Protein AF-A0A5C7YTD0-F1 (afdb_monomer)

Mean predicted aligned error: 5.23 Å

pLDDT: mean 84.3, std 11.76, range [42.09, 95.38]

Structure (mmCIF, N/CA/C/O backbone):
data_AF-A0A5C7YTD0-F1
#
_entry.id   AF-A0A5C7YTD0-F1
#
loop_
_atom_site.group_PDB
_atom_site.id
_atom_site.type_symbol
_atom_site.label_atom_id
_atom_site.label_alt_id
_atom_site.label_comp_id
_atom_site.label_asym_id
_atom_site.label_entity_id
_atom_site.label_seq_id
_atom_site.pdbx_PDB_ins_code
_atom_site.Cartn_x
_atom_site.Cartn_y
_atom_site.Cartn_z
_atom_site.occupancy
_atom_site.B_iso_or_equiv
_atom_site.auth_seq_id
_atom_site.auth_comp_id
_atom_site.auth_asym_id
_atom_site.auth_atom_id
_atom_site.pdbx_PDB_model_num
ATOM 1 N N . GLU A 1 1 ? 1.292 10.360 12.360 1.00 60.09 1 GLU A N 1
ATOM 2 C CA . GLU A 1 1 ? 0.103 9.831 13.074 1.00 60.09 1 GLU A CA 1
ATOM 3 C C . GLU A 1 1 ? -1.232 10.406 12.601 1.00 60.09 1 GLU A C 1
ATOM 5 O O . GLU A 1 1 ? -2.192 9.648 12.521 1.00 60.09 1 GLU A O 1
ATOM 10 N N . SER A 1 2 ? -1.308 11.684 12.211 1.00 82.75 2 SER A N 1
ATOM 11 C CA . SER A 1 2 ? -2.560 12.339 11.787 1.00 82.75 2 SER A CA 1
ATOM 12 C C . SER A 1 2 ? -3.298 11.654 10.627 1.00 82.75 2 SER A C 1
ATOM 14 O O . SER A 1 2 ? -4.515 11.525 10.686 1.00 82.75 2 SER A O 1
ATOM 16 N N . ALA A 1 3 ? -2.592 11.171 9.598 1.00 88.75 3 ALA A N 1
ATOM 17 C CA . ALA A 1 3 ? -3.227 10.585 8.411 1.00 88.75 3 ALA A CA 1
ATOM 18 C C . ALA A 1 3 ? -3.962 9.259 8.697 1.00 88.75 3 ALA A C 1
ATOM 20 O O . ALA A 1 3 ? -5.094 9.082 8.257 1.00 88.75 3 ALA A O 1
ATOM 21 N N . MET A 1 4 ? -3.357 8.359 9.485 1.00 90.69 4 MET A N 1
ATOM 22 C CA . MET A 1 4 ? -4.012 7.116 9.927 1.00 90.69 4 MET A CA 1
ATOM 23 C C . MET A 1 4 ? -5.262 7.416 10.752 1.00 90.69 4 MET A C 1
ATOM 25 O O . MET A 1 4 ? -6.320 6.851 10.493 1.00 90.69 4 MET A O 1
ATOM 29 N N . PHE A 1 5 ? -5.140 8.320 11.729 1.00 91.44 5 PHE A N 1
ATOM 30 C CA . PHE A 1 5 ? -6.255 8.698 12.591 1.00 91.44 5 PHE A CA 1
ATOM 31 C C . PHE A 1 5 ? -7.388 9.339 11.782 1.00 91.44 5 PHE A C 1
ATOM 33 O O . PHE A 1 5 ? -8.543 8.962 11.939 1.00 91.44 5 PHE A O 1
ATOM 40 N N . TYR A 1 6 ? -7.063 10.236 10.848 1.00 93.00 6 TYR A N 1
ATOM 41 C CA . TYR A 1 6 ? -8.034 10.867 9.955 1.00 93.00 6 TYR A CA 1
ATOM 42 C C . TYR A 1 6 ? -8.798 9.854 9.092 1.00 93.00 6 TYR A C 1
ATOM 44 O O . TYR A 1 6 ? -10.021 9.931 8.983 1.00 93.00 6 TYR A O 1
ATOM 52 N N . MET A 1 7 ? -8.096 8.875 8.512 1.00 93.25 7 MET A N 1
ATOM 53 C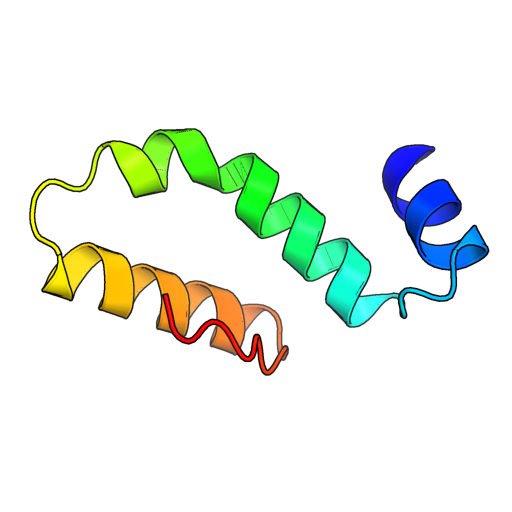 CA . MET A 1 7 ? -8.720 7.796 7.738 1.00 93.25 7 MET A CA 1
ATOM 54 C C . MET A 1 7 ? -9.668 6.960 8.609 1.00 93.25 7 MET A C 1
ATOM 56 O O . MET A 1 7 ? -10.791 6.677 8.196 1.00 93.25 7 MET A O 1
ATOM 60 N N . GLN A 1 8 ? -9.265 6.638 9.839 1.00 92.25 8 GLN A N 1
ATOM 61 C CA . GLN A 1 8 ? -10.103 5.899 10.786 1.00 92.25 8 GLN A CA 1
ATOM 62 C C . GLN A 1 8 ? -11.346 6.678 11.232 1.00 92.25 8 GLN A C 1
ATOM 64 O O . GLN A 1 8 ? -12.422 6.093 11.305 1.00 92.25 8 GLN A O 1
ATOM 69 N N . GLN A 1 9 ? -11.236 7.991 11.463 1.00 95.38 9 GLN A N 1
ATOM 70 C CA . GLN A 1 9 ? -12.391 8.853 11.766 1.00 95.38 9 GLN A CA 1
ATOM 71 C C . GLN A 1 9 ? -13.406 8.898 10.615 1.00 95.38 9 GLN A C 1
ATOM 73 O O . GLN A 1 9 ? -14.594 9.104 10.838 1.00 95.38 9 GLN A O 1
ATOM 78 N N . ARG A 1 10 ? -12.957 8.657 9.378 1.00 94.81 10 ARG A N 1
ATOM 79 C CA . ARG A 1 10 ? -13.822 8.502 8.200 1.00 94.81 10 ARG A CA 1
ATOM 80 C C . ARG A 1 10 ? -14.365 7.084 8.004 1.00 94.81 10 ARG A C 1
ATOM 82 O O . ARG A 1 10 ? -14.950 6.802 6.965 1.00 94.81 10 ARG A O 1
ATOM 89 N N . GLY A 1 11 ? -14.177 6.197 8.979 1.00 92.12 11 GLY A N 1
ATOM 90 C CA . GLY A 1 11 ? -14.673 4.822 8.935 1.00 92.12 11 GLY A CA 1
ATOM 91 C C . GLY A 1 11 ? -13.783 3.850 8.159 1.00 92.12 11 GLY A C 1
ATOM 92 O O . GLY A 1 11 ? -14.183 2.708 7.956 1.00 92.12 11 GLY A O 1
ATOM 93 N N . ILE A 1 12 ? -12.578 4.255 7.739 1.00 90.94 12 ILE A N 1
ATOM 94 C CA . ILE A 1 12 ? -11.637 3.347 7.073 1.00 90.94 12 ILE A CA 1
ATOM 95 C C . ILE A 1 12 ? -10.986 2.463 8.144 1.00 90.94 12 ILE A C 1
ATOM 97 O O . ILE A 1 12 ? -10.333 2.991 9.054 1.00 90.94 12 ILE A O 1
ATOM 101 N N . PRO A 1 13 ? -11.109 1.127 8.071 1.00 90.56 13 PRO A N 1
ATOM 102 C CA . PRO A 1 13 ? -10.527 0.284 9.094 1.00 90.56 13 PRO A CA 1
ATOM 103 C C . PRO A 1 13 ? -8.992 0.333 9.054 1.00 90.56 13 PRO A C 1
ATOM 105 O O . PRO A 1 13 ? -8.347 0.724 8.079 1.00 90.56 13 PRO A O 1
ATOM 108 N N . LYS A 1 14 ? -8.373 -0.012 10.188 1.00 89.06 14 LYS A N 1
ATOM 109 C CA . LYS A 1 14 ? -6.929 0.178 10.412 1.00 89.06 14 LYS A CA 1
ATOM 110 C C . LYS A 1 14 ? -6.060 -0.523 9.359 1.00 89.06 14 LYS A C 1
ATOM 112 O O . LYS A 1 14 ? -4.981 -0.024 9.040 1.00 89.06 14 LYS A O 1
ATOM 117 N N . LYS A 1 15 ? -6.493 -1.685 8.861 1.00 86.19 15 LYS A N 1
ATOM 118 C CA . LYS A 1 15 ? -5.739 -2.474 7.877 1.00 86.19 15 LYS A CA 1
ATOM 119 C C . LYS A 1 15 ? -5.718 -1.767 6.521 1.00 86.19 15 LYS A C 1
ATOM 121 O O . LYS A 1 15 ? -4.653 -1.589 5.940 1.00 86.19 15 LYS A O 1
ATOM 126 N N . GLU A 1 16 ? -6.866 -1.273 6.087 1.00 85.69 16 GLU A N 1
ATOM 127 C CA . GLU A 1 16 ? -7.101 -0.564 4.834 1.00 85.69 16 GLU A CA 1
ATOM 128 C C . GLU A 1 16 ? -6.432 0.811 4.856 1.00 85.69 16 GLU A C 1
ATOM 130 O O . GLU A 1 16 ? -5.766 1.184 3.897 1.00 85.69 16 GLU A O 1
ATOM 135 N N . ALA A 1 17 ? -6.500 1.534 5.977 1.00 90.00 17 ALA A N 1
ATOM 136 C CA . ALA A 1 17 ? -5.796 2.805 6.142 1.00 90.00 17 ALA A CA 1
ATOM 137 C C . ALA A 1 17 ? -4.270 2.628 6.027 1.00 90.00 17 ALA A C 1
ATOM 139 O O . ALA A 1 17 ? -3.599 3.378 5.316 1.00 90.00 17 ALA A O 1
ATOM 140 N N . LYS A 1 18 ? -3.712 1.585 6.660 1.00 87.19 18 LYS A N 1
ATOM 141 C CA . LYS A 1 18 ? -2.283 1.253 6.542 1.00 87.19 18 LYS A CA 1
ATOM 142 C C . LYS A 1 18 ? -1.913 0.899 5.101 1.00 87.19 18 LYS A C 1
ATOM 144 O O . LYS A 1 18 ? -0.851 1.289 4.622 1.00 87.19 18 LYS A O 1
ATOM 149 N N . ALA A 1 19 ? -2.792 0.174 4.423 1.00 85.81 19 ALA A N 1
ATOM 150 C CA . ALA A 1 19 ? -2.610 -0.227 3.044 1.00 85.81 19 ALA A CA 1
ATOM 151 C C . ALA A 1 19 ? -2.648 0.953 2.066 1.00 85.81 19 ALA A C 1
ATOM 153 O O . ALA A 1 19 ? -1.776 1.053 1.207 1.00 85.81 19 ALA A O 1
ATOM 154 N N . LEU A 1 20 ? -3.580 1.889 2.250 1.00 86.81 20 LEU A N 1
ATOM 155 C CA . LEU A 1 20 ? -3.669 3.132 1.482 1.00 86.81 20 LEU A CA 1
ATOM 156 C C . LEU A 1 20 ? -2.429 4.004 1.664 1.00 86.81 20 LEU A C 1
ATOM 158 O O . LEU A 1 20 ? -1.888 4.514 0.687 1.00 86.81 20 LEU A O 1
ATOM 162 N N . LEU A 1 21 ? -1.940 4.145 2.897 1.00 89.19 21 LEU A N 1
ATOM 163 C CA . LEU A 1 21 ? -0.705 4.885 3.151 1.00 89.19 21 LEU A CA 1
ATOM 164 C C . LEU A 1 21 ? 0.508 4.214 2.517 1.00 89.19 21 LEU A C 1
ATOM 166 O O . LEU A 1 21 ? 1.379 4.906 2.002 1.00 89.19 21 LEU A O 1
ATOM 170 N N . MET A 1 22 ? 0.564 2.883 2.529 1.00 86.25 22 MET A N 1
ATOM 171 C CA . MET A 1 22 ? 1.656 2.162 1.889 1.00 86.25 22 MET A CA 1
ATOM 172 C C . MET A 1 22 ? 1.606 2.272 0.372 1.00 86.25 22 MET A C 1
ATOM 174 O O . MET A 1 22 ? 2.633 2.519 -0.243 1.00 86.25 22 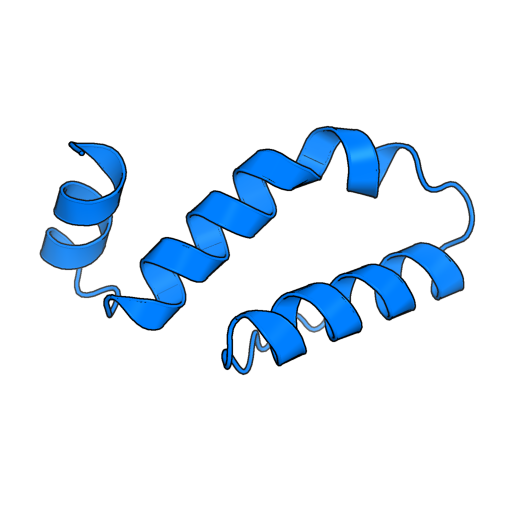MET A O 1
ATOM 178 N N . TYR A 1 23 ? 0.415 2.188 -0.215 1.00 84.06 23 TYR A N 1
ATOM 179 C CA . TYR A 1 23 ? 0.221 2.446 -1.635 1.00 84.06 23 TYR A CA 1
ATOM 180 C C . TYR A 1 23 ? 0.636 3.875 -2.017 1.00 84.06 23 TYR A C 1
ATOM 182 O O . TYR A 1 23 ? 1.363 4.072 -2.986 1.00 84.06 23 TYR A O 1
ATOM 190 N N . ALA A 1 24 ? 0.240 4.879 -1.227 1.00 88.00 24 ALA A N 1
ATOM 191 C CA . ALA A 1 24 ? 0.652 6.264 -1.442 1.00 88.00 24 ALA A CA 1
ATOM 192 C C . ALA A 1 24 ? 2.176 6.432 -1.317 1.00 88.00 24 ALA A C 1
ATOM 194 O O . ALA A 1 24 ? 2.791 7.087 -2.157 1.00 88.00 24 ALA A O 1
ATOM 195 N N . PHE A 1 25 ? 2.791 5.789 -0.321 1.00 88.19 25 PHE A N 1
ATOM 196 C CA . PHE A 1 25 ? 4.237 5.799 -0.100 1.00 88.19 25 PHE A CA 1
ATOM 197 C C . PHE A 1 25 ? 5.014 5.159 -1.257 1.00 88.19 25 PHE A C 1
ATOM 199 O O . PHE A 1 25 ? 6.031 5.694 -1.685 1.00 88.19 25 PHE A O 1
ATOM 206 N N . THR A 1 26 ? 4.536 4.037 -1.799 1.00 85.56 26 THR A N 1
ATOM 207 C CA . THR A 1 26 ? 5.199 3.339 -2.910 1.00 85.56 26 THR A CA 1
ATOM 208 C C . THR A 1 26 ? 4.783 3.853 -4.289 1.00 85.56 26 THR A C 1
ATOM 210 O O . THR A 1 26 ? 5.281 3.337 -5.291 1.00 85.56 26 THR A O 1
ATOM 213 N N . SER A 1 27 ? 3.885 4.840 -4.378 1.00 86.19 27 SER A N 1
ATOM 214 C CA . SER A 1 27 ? 3.277 5.278 -5.642 1.00 86.19 27 SER A CA 1
ATOM 215 C C . SER A 1 27 ? 4.299 5.777 -6.666 1.00 86.19 27 SER A C 1
ATOM 217 O O . SER A 1 27 ? 4.225 5.390 -7.830 1.00 86.19 27 SER A O 1
ATOM 219 N N . GLU A 1 28 ? 5.298 6.553 -6.244 1.00 88.00 28 GLU A N 1
ATOM 220 C CA . GLU A 1 28 ? 6.361 7.070 -7.115 1.00 88.00 28 GLU A CA 1
ATOM 221 C C . GLU A 1 28 ? 7.167 5.930 -7.760 1.00 88.00 28 GLU A C 1
ATOM 223 O O . GLU A 1 28 ? 7.270 5.836 -8.986 1.00 88.00 28 GLU A O 1
ATOM 228 N N . VAL A 1 29 ? 7.651 4.991 -6.941 1.0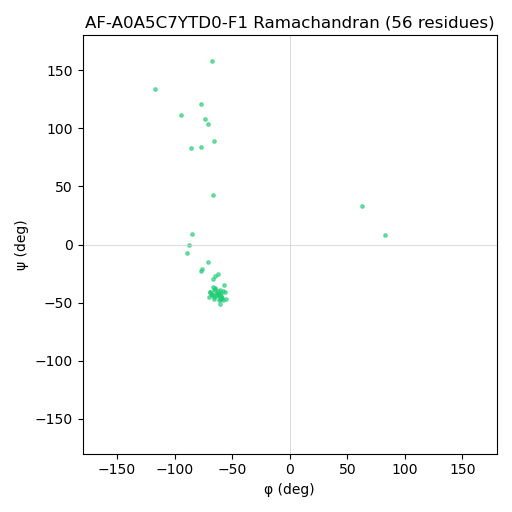0 88.38 29 VAL A N 1
ATOM 229 C CA . VAL A 1 29 ? 8.409 3.819 -7.407 1.00 88.38 29 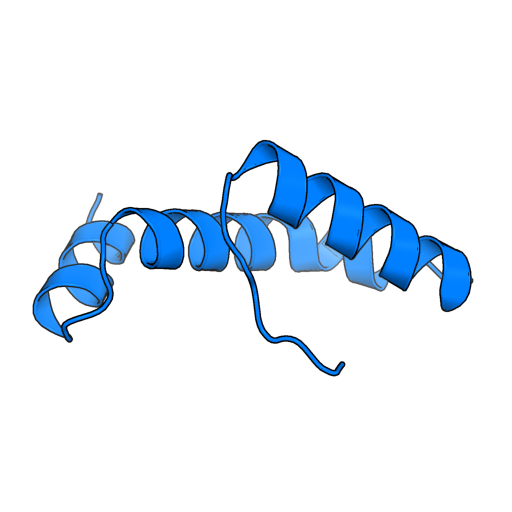VAL A CA 1
ATOM 230 C C . VAL A 1 29 ? 7.536 2.922 -8.282 1.00 88.38 29 VAL A C 1
ATOM 232 O O . VAL A 1 29 ? 7.962 2.499 -9.354 1.00 88.38 29 VAL A O 1
ATOM 235 N N . THR A 1 30 ? 6.292 2.669 -7.876 1.00 86.19 30 THR A N 1
ATOM 236 C CA . THR A 1 30 ? 5.359 1.808 -8.620 1.00 86.19 30 THR A CA 1
ATOM 237 C C . THR A 1 30 ? 4.972 2.425 -9.969 1.00 86.19 30 THR A C 1
ATOM 239 O O . THR A 1 30 ? 4.742 1.699 -10.935 1.00 86.19 30 THR A O 1
ATOM 242 N N . ASN A 1 31 ? 4.949 3.757 -10.079 1.00 87.75 31 ASN A N 1
ATOM 243 C CA . ASN A 1 31 ? 4.704 4.474 -11.332 1.00 87.75 31 ASN A CA 1
ATOM 244 C C . ASN A 1 31 ? 5.918 4.501 -12.269 1.00 87.75 31 ASN A C 1
ATOM 246 O O . ASN A 1 31 ? 5.734 4.611 -13.478 1.00 87.75 31 ASN A O 1
ATOM 250 N N . SER A 1 32 ? 7.138 4.335 -11.751 1.00 92.56 32 SER A N 1
ATOM 251 C CA . SER A 1 32 ? 8.344 4.195 -12.583 1.00 92.56 32 SER A CA 1
ATOM 252 C C . SER A 1 32 ? 8.424 2.855 -13.334 1.00 92.56 32 SER A C 1
ATOM 254 O O . SER A 1 32 ? 9.205 2.709 -14.279 1.00 92.56 32 SER A O 1
ATOM 256 N N . ILE A 1 33 ? 7.607 1.869 -12.941 1.00 92.06 33 ILE A N 1
ATOM 257 C CA . ILE A 1 33 ? 7.570 0.544 -13.562 1.00 92.06 33 ILE A CA 1
ATOM 258 C C . ILE A 1 33 ? 6.892 0.647 -14.932 1.00 92.06 33 ILE A C 1
ATOM 260 O O . ILE A 1 33 ? 5.677 0.800 -15.034 1.00 92.06 33 ILE A O 1
ATOM 264 N N . LYS A 1 34 ? 7.691 0.517 -15.997 1.00 93.31 34 LYS A N 1
ATOM 265 C CA . LYS A 1 34 ? 7.227 0.642 -17.391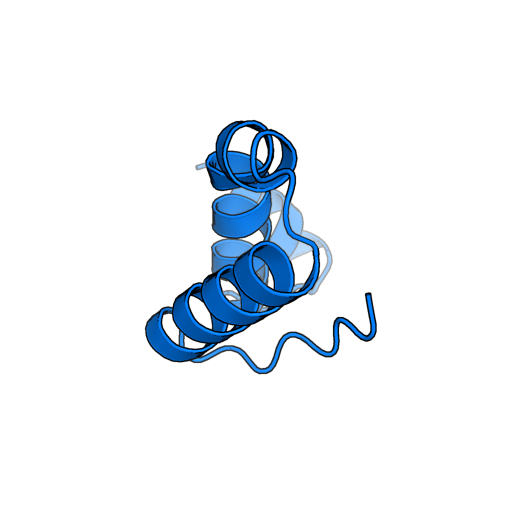 1.00 93.31 34 LYS A CA 1
ATOM 266 C C . LYS A 1 34 ? 6.462 -0.577 -17.913 1.00 93.31 34 LYS A C 1
ATOM 268 O O . LYS A 1 34 ? 5.743 -0.454 -18.894 1.00 93.31 34 LYS A O 1
ATOM 273 N N . ILE A 1 35 ? 6.653 -1.743 -17.293 1.00 95.38 35 ILE A N 1
ATOM 274 C CA . ILE A 1 35 ? 6.040 -3.012 -17.710 1.00 95.38 35 ILE A CA 1
ATOM 275 C C . ILE A 1 35 ? 4.741 -3.208 -16.906 1.00 95.38 35 ILE A C 1
ATOM 277 O O . ILE A 1 35 ? 4.828 -3.417 -15.689 1.00 95.38 35 ILE A O 1
ATOM 281 N N . PRO A 1 36 ? 3.551 -3.145 -17.531 1.00 89.25 36 PRO A N 1
ATOM 282 C CA . PRO A 1 36 ? 2.267 -3.209 -16.826 1.00 89.25 36 PRO A CA 1
ATOM 283 C C . PRO A 1 36 ? 2.086 -4.483 -15.992 1.00 89.25 36 PRO A C 1
ATOM 285 O O . PRO A 1 36 ? 1.636 -4.431 -14.848 1.00 89.25 36 PRO A O 1
ATOM 288 N N . GLU A 1 37 ? 2.519 -5.628 -16.512 1.00 91.44 37 GLU A N 1
ATOM 289 C CA . GLU A 1 37 ? 2.419 -6.925 -15.841 1.00 91.44 37 GLU A CA 1
ATOM 290 C C . GLU A 1 37 ? 3.300 -6.969 -14.591 1.00 91.44 37 GLU A C 1
ATOM 292 O O . GLU A 1 37 ? 2.915 -7.534 -13.563 1.00 91.44 37 GLU A O 1
ATOM 297 N N . LEU A 1 38 ? 4.474 -6.333 -14.655 1.00 91.00 38 LEU A N 1
ATOM 298 C CA . LEU A 1 38 ? 5.369 -6.203 -13.512 1.00 91.00 38 LEU A CA 1
ATOM 299 C C . LEU A 1 38 ? 4.758 -5.278 -12.458 1.00 91.00 38 LEU A C 1
ATOM 301 O O . LEU A 1 38 ? 4.775 -5.623 -11.277 1.00 91.00 38 LEU A O 1
ATOM 305 N N . LYS A 1 39 ? 4.156 -4.157 -12.873 1.00 88.75 39 LYS A N 1
ATOM 306 C CA . LYS A 1 39 ? 3.446 -3.233 -11.976 1.00 88.75 39 LYS A CA 1
ATOM 307 C C . LYS A 1 39 ? 2.318 -3.954 -11.233 1.00 88.75 39 LYS A C 1
ATOM 309 O O . LYS A 1 39 ? 2.261 -3.898 -10.005 1.00 88.75 39 LYS A O 1
ATOM 314 N N . ALA A 1 40 ? 1.495 -4.714 -11.953 1.00 87.31 40 ALA A N 1
ATOM 315 C CA . ALA A 1 40 ? 0.410 -5.508 -11.378 1.00 87.31 40 ALA A CA 1
ATOM 316 C C . ALA A 1 40 ? 0.919 -6.629 -10.451 1.00 87.31 40 ALA A C 1
ATOM 318 O O . ALA A 1 40 ? 0.321 -6.919 -9.413 1.00 87.31 40 ALA A O 1
ATOM 319 N N . LYS A 1 41 ? 2.043 -7.273 -10.791 1.00 90.12 41 LYS A N 1
ATOM 320 C CA . LYS A 1 41 ? 2.671 -8.292 -9.936 1.00 90.12 41 LYS A CA 1
ATOM 321 C C . LYS A 1 41 ? 3.194 -7.692 -8.630 1.00 90.12 41 LYS A C 1
ATOM 323 O O . LYS A 1 41 ? 2.953 -8.263 -7.571 1.00 90.12 41 LYS A O 1
ATOM 328 N N . ILE A 1 42 ? 3.874 -6.547 -8.691 1.00 88.25 42 ILE A N 1
ATOM 329 C CA . ILE A 1 42 ? 4.357 -5.841 -7.496 1.00 88.25 42 ILE A CA 1
ATOM 330 C C . ILE A 1 42 ? 3.180 -5.377 -6.631 1.00 88.25 42 ILE A C 1
ATOM 332 O O . ILE A 1 42 ? 3.214 -5.586 -5.420 1.00 88.25 42 ILE A O 1
ATOM 336 N N . GLY A 1 43 ? 2.119 -4.834 -7.238 1.00 84.69 43 GLY A N 1
ATOM 337 C CA . GLY A 1 43 ? 0.896 -4.444 -6.529 1.00 84.69 43 GLY A CA 1
ATOM 338 C C . GLY A 1 43 ? 0.287 -5.594 -5.721 1.00 84.69 43 GLY A C 1
ATOM 339 O O . GLY A 1 43 ? 0.028 -5.430 -4.529 1.00 84.69 43 GLY A O 1
ATOM 340 N N . ARG A 1 44 ? 0.166 -6.785 -6.326 1.00 86.75 44 ARG A N 1
ATOM 341 C CA . ARG A 1 44 ? -0.302 -8.001 -5.633 1.00 86.75 44 ARG A CA 1
ATOM 342 C C . ARG A 1 44 ? 0.592 -8.393 -4.457 1.00 86.75 44 ARG A C 1
ATOM 344 O O . ARG A 1 44 ? 0.095 -8.585 -3.356 1.00 86.75 44 ARG A O 1
ATOM 351 N N . ILE A 1 45 ? 1.913 -8.413 -4.651 1.00 88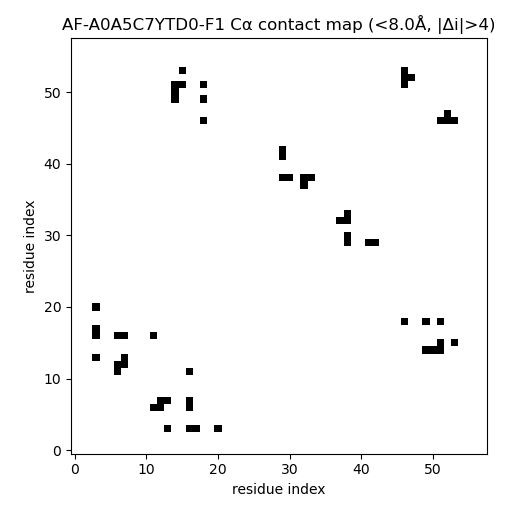.19 45 ILE A N 1
ATOM 352 C CA . ILE A 1 45 ? 2.867 -8.756 -3.580 1.00 88.19 45 ILE A CA 1
ATOM 353 C C . ILE A 1 45 ? 2.759 -7.780 -2.397 1.00 88.19 45 ILE A C 1
ATOM 355 O O . ILE A 1 45 ? 2.864 -8.192 -1.240 1.00 88.19 45 ILE A O 1
ATOM 359 N N . ILE A 1 46 ? 2.571 -6.485 -2.664 1.00 83.69 46 ILE A N 1
ATOM 360 C CA . ILE A 1 46 ? 2.397 -5.470 -1.617 1.00 83.69 46 ILE A CA 1
ATOM 361 C C . ILE A 1 46 ? 1.094 -5.719 -0.847 1.00 83.69 46 ILE A C 1
ATOM 363 O O . ILE A 1 46 ? 1.116 -5.714 0.384 1.00 83.69 46 ILE A O 1
ATOM 367 N N . ALA A 1 47 ? -0.015 -5.970 -1.547 1.00 82.19 47 ALA A N 1
ATOM 368 C CA . ALA A 1 47 ? -1.311 -6.254 -0.932 1.00 82.19 47 ALA A CA 1
ATOM 369 C C . ALA A 1 47 ? -1.267 -7.513 -0.045 1.00 82.19 47 ALA A C 1
ATOM 371 O O . ALA A 1 47 ? -1.663 -7.453 1.123 1.00 82.19 47 A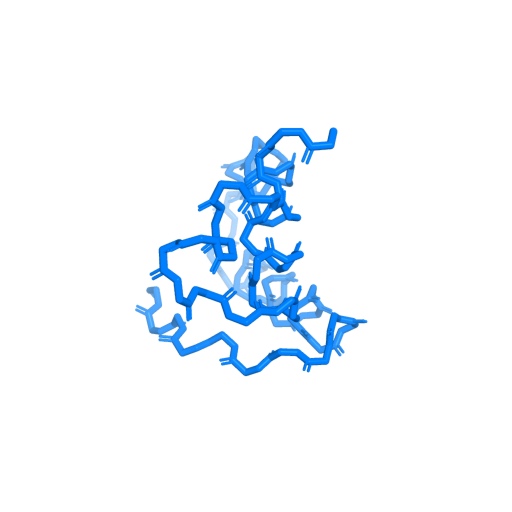LA A O 1
ATOM 372 N N . ASP A 1 48 ? -0.675 -8.602 -0.547 1.00 86.38 48 ASP A N 1
ATOM 373 C CA . ASP A 1 48 ? -0.512 -9.866 0.180 1.00 86.38 48 ASP A CA 1
ATOM 374 C C . ASP A 1 48 ? 0.292 -9.674 1.472 1.00 86.38 48 ASP A C 1
ATOM 376 O O . ASP A 1 48 ? -0.120 -10.112 2.548 1.00 86.38 48 ASP A O 1
ATOM 380 N N . LYS A 1 49 ? 1.417 -8.945 1.408 1.00 84.75 49 LYS A N 1
ATOM 381 C CA . LYS A 1 49 ? 2.247 -8.649 2.591 1.00 84.75 49 LYS A CA 1
ATOM 382 C C . LYS A 1 49 ? 1.538 -7.784 3.629 1.00 84.75 49 LYS A C 1
ATOM 384 O O . LYS A 1 49 ? 1.885 -7.833 4.809 1.00 84.75 49 LYS A O 1
ATOM 389 N N . LEU A 1 50 ? 0.583 -6.965 3.202 1.00 82.44 50 LEU A N 1
ATOM 390 C CA . LEU A 1 50 ? -0.204 -6.107 4.082 1.00 82.44 50 LEU A CA 1
ATOM 391 C C . LEU A 1 50 ? -1.470 -6.805 4.600 1.00 82.44 50 LEU A C 1
ATOM 393 O O . LEU A 1 50 ? -2.128 -6.263 5.491 1.00 82.44 50 LEU A O 1
ATOM 397 N N . GLY A 1 51 ? -1.783 -8.005 4.097 1.00 80.88 51 GLY A N 1
ATOM 398 C CA . GLY A 1 51 ? -2.959 -8.776 4.490 1.00 80.88 51 GLY A CA 1
ATOM 399 C C . GLY A 1 51 ? -4.263 -8.057 4.158 1.00 80.88 51 GLY A C 1
ATOM 400 O O . GLY A 1 51 ? -5.224 -8.147 4.925 1.00 80.88 51 GLY A O 1
ATOM 401 N N . VAL A 1 52 ? -4.270 -7.294 3.064 1.00 78.38 52 VAL A N 1
ATOM 402 C CA . VAL A 1 52 ? -5.443 -6.565 2.585 1.00 78.38 52 VAL A CA 1
ATOM 403 C C . VAL A 1 52 ? -5.858 -7.082 1.222 1.00 78.38 52 VAL A C 1
ATOM 405 O O . VAL A 1 52 ? -5.039 -7.220 0.318 1.00 78.38 52 VAL A O 1
ATOM 408 N N . ASN A 1 53 ? -7.156 -7.320 1.062 1.00 69.19 53 ASN A N 1
ATOM 409 C CA . ASN A 1 53 ? -7.727 -7.562 -0.250 1.00 69.19 53 ASN A CA 1
ATOM 410 C C . ASN A 1 53 ? -8.052 -6.198 -0.856 1.00 69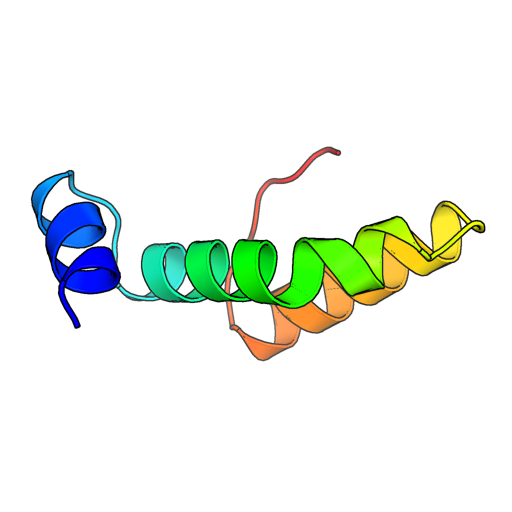.19 53 ASN A C 1
ATOM 412 O O . ASN A 1 53 ? -9.151 -5.668 -0.687 1.00 69.19 53 ASN A O 1
ATOM 416 N N . MET A 1 54 ? -7.044 -5.560 -1.447 1.00 63.97 54 MET A N 1
ATOM 417 C CA . MET A 1 54 ? -7.295 -4.343 -2.194 1.00 63.97 54 MET A CA 1
ATOM 418 C C . MET A 1 54 ? -8.044 -4.757 -3.463 1.00 63.97 54 MET A C 1
ATOM 420 O O . MET A 1 54 ? -7.428 -5.292 -4.379 1.00 63.97 54 MET A O 1
ATOM 424 N N . GLY A 1 55 ? -9.358 -4.530 -3.518 1.00 55.81 55 GLY A N 1
ATOM 425 C CA . GLY A 1 55 ? -10.178 -4.692 -4.726 1.00 55.81 55 GLY A CA 1
ATOM 426 C C . GLY A 1 55 ? -9.828 -3.675 -5.819 1.00 55.81 55 GLY A C 1
ATOM 427 O O . GLY A 1 55 ? -10.715 -3.062 -6.401 1.00 55.81 55 GLY A O 1
ATOM 428 N N . PHE A 1 56 ? -8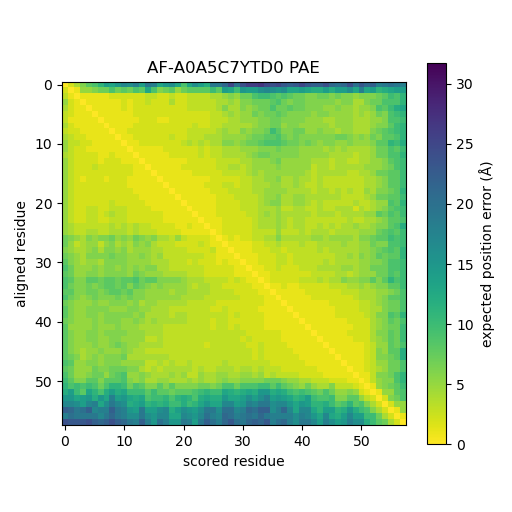.536 -3.427 -6.037 1.00 52.78 56 PHE A N 1
ATOM 429 C CA . PHE A 1 56 ? -8.027 -2.669 -7.161 1.00 52.78 56 PHE A CA 1
ATOM 430 C C . PHE A 1 56 ? -8.073 -3.584 -8.382 1.00 52.78 56 PHE A C 1
ATOM 432 O O . PHE A 1 56 ? -7.075 -4.204 -8.746 1.00 52.78 56 PHE A O 1
ATOM 439 N N . ASP A 1 57 ? -9.236 -3.642 -9.020 1.00 42.09 57 ASP A N 1
ATOM 440 C CA . ASP A 1 57 ? -9.253 -3.709 -10.477 1.00 42.09 57 ASP A CA 1
ATOM 441 C C . ASP A 1 57 ? -8.686 -2.364 -10.965 1.00 42.09 57 ASP A C 1
ATOM 443 O O . ASP A 1 57 ? -9.398 -1.362 -11.047 1.00 42.09 57 ASP A O 1
ATOM 447 N N . LEU A 1 58 ? -7.359 -2.312 -11.125 1.00 43.00 58 LEU A N 1
ATOM 448 C CA . LEU A 1 58 ? -6.634 -1.217 -11.775 1.00 43.00 58 LEU A CA 1
ATOM 449 C C . LEU A 1 58 ? -6.558 -1.479 -13.277 1.00 43.00 58 LEU A C 1
ATOM 451 O O . LEU A 1 58 ? -6.122 -2.596 -13.643 1.00 43.00 58 LEU A O 1
#

Nearest PDB structures (foldseek):
  5awf-assembly1_B  TM=8.746E-01  e=9.452E-02  Escherichia coli K-12
  5awg-assembly2_E  TM=7.855E-01  e=5.887E-01  Escherichia coli K-12

Solvent-accessible surface area (backbone atoms only — not comparable to full-atom values): 3507 Å² total; per-residue (Å²): 114,68,69,57,53,53,37,41,78,71,69,37,52,74,63,58,34,53,46,51,52,49,50,62,70,44,38,66,66,54,66,68,46,85,48,66,69,58,36,53,50,51,52,50,55,53,29,61,77,62,76,44,89,71,85,70,89,121

Foldseek 3Di:
DVQLVVCVVVVNDNLRSVLVVVCVVCVVVLVVDPDVVVSVVVNVVSCVVSVHPPPPPD

Sequence (58 aa):
ESAMFYMQQRGIPKKEAKALLMYAFTSEVTNSIKIPELKAKIGRIIADKLGVNMGFDL

Radius of gyration: 12.25 Å; Cα contacts (8 Å, |Δi|>4): 30; chains: 1; bounding box: 23×22×31 Å

Secondary structure (DSSP, 8-state):
-HHHHHHHHTT--HHHHHHHHHHHHHHHHHHH---HHHHHHHHHHHHHHHT-------